Protein AF-A0A8J7D7P1-F1 (afdb_monomer_lite)

Radius of gyration: 13.08 Å; chains: 1; bounding box: 28×32×41 Å

Sequence (88 aa):
ANREDEEPYRLTRLERVYGFVCGQATLLKHMDALKKVTKLHDHKGVLTVSWRAKPTEEEKEFWQRAWASHVGDLSEVVLHEFDGGSID

Secondary structure (DSSP, 8-state):
--GGG-HHHHHHHHHHHHHHHHHHHHHHT-GGGGGGEEEEEEETTEEEEEESSPPPHHHHHHHHHHHTSTTTTS---EEEEE-S----

pLDDT: mean 90.09, std 13.35, range [41.09, 98.31]

Structure (mmCIF, N/CA/C/O backbone):
data_AF-A0A8J7D7P1-F1
#
_entry.id   AF-A0A8J7D7P1-F1
#
loop_
_atom_site.group_PDB
_atom_site.id
_atom_site.type_symbol
_atom_site.label_atom_id
_atom_site.label_alt_id
_atom_site.label_comp_id
_atom_site.label_asym_id
_atom_site.label_entity_id
_atom_site.label_seq_id
_atom_site.pdbx_PDB_ins_code
_atom_site.Cartn_x
_atom_site.Cartn_y
_atom_site.Cartn_z
_atom_site.occupancy
_atom_site.B_iso_or_equiv
_atom_site.auth_seq_id
_atom_site.auth_comp_id
_atom_site.auth_asym_id
_atom_site.auth_atom_id
_atom_site.pdbx_PDB_model_num
ATOM 1 N N . ALA A 1 1 ? 15.873 -5.394 -22.539 1.00 46.88 1 ALA A N 1
ATOM 2 C CA . ALA A 1 1 ? 16.100 -5.748 -21.127 1.00 46.88 1 ALA A CA 1
ATOM 3 C C . ALA A 1 1 ? 14.838 -5.382 -20.369 1.00 46.88 1 ALA A C 1
ATOM 5 O O . ALA A 1 1 ? 14.416 -4.234 -20.476 1.00 46.88 1 ALA A O 1
ATOM 6 N N . ASN A 1 2 ? 14.183 -6.357 -19.738 1.00 55.81 2 ASN A N 1
ATOM 7 C CA . ASN A 1 2 ? 13.064 -6.073 -18.848 1.00 55.81 2 ASN A CA 1
ATOM 8 C C . ASN A 1 2 ? 13.650 -5.445 -17.573 1.00 55.81 2 ASN A C 1
ATOM 10 O O . ASN A 1 2 ? 14.545 -6.036 -16.978 1.00 55.81 2 ASN A O 1
ATOM 14 N N . ARG A 1 3 ? 13.236 -4.223 -17.223 1.00 63.03 3 ARG A N 1
ATOM 15 C CA . ARG A 1 3 ? 13.779 -3.497 -16.057 1.00 63.03 3 ARG A CA 1
ATOM 16 C C . ARG A 1 3 ? 13.167 -3.976 -14.739 1.00 63.03 3 ARG A C 1
ATOM 18 O O . ARG A 1 3 ? 13.632 -3.570 -13.684 1.00 63.03 3 ARG A O 1
ATOM 25 N N . GLU A 1 4 ? 12.152 -4.838 -14.801 1.00 61.19 4 GLU A N 1
ATOM 26 C CA . GLU A 1 4 ? 11.433 -5.377 -13.641 1.00 61.19 4 GLU A CA 1
ATOM 27 C C . GLU A 1 4 ? 12.331 -6.119 -12.644 1.00 61.19 4 GLU A C 1
ATOM 29 O O . GLU A 1 4 ? 12.030 -6.120 -11.455 1.00 61.19 4 GLU A O 1
ATOM 34 N N . ASP A 1 5 ? 13.462 -6.672 -13.088 1.00 65.69 5 ASP A N 1
ATOM 35 C CA . ASP A 1 5 ? 14.421 -7.362 -12.215 1.00 65.69 5 ASP A CA 1
ATOM 36 C C . ASP A 1 5 ? 15.497 -6.428 -11.621 1.00 65.69 5 ASP A C 1
ATOM 38 O O . ASP A 1 5 ? 16.296 -6.851 -10.784 1.00 65.69 5 ASP A O 1
ATOM 42 N N . GLU A 1 6 ? 15.532 -5.150 -12.017 1.00 81.00 6 GLU A N 1
ATOM 43 C CA . GLU A 1 6 ? 16.504 -4.178 -11.511 1.00 81.00 6 GLU A CA 1
ATOM 44 C C . GLU A 1 6 ? 16.038 -3.583 -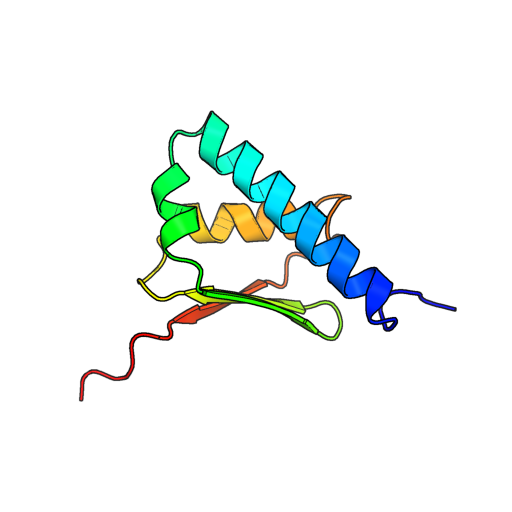10.167 1.00 81.00 6 GLU A C 1
ATOM 46 O O . GLU A 1 6 ? 14.968 -2.980 -10.068 1.00 81.00 6 GLU A O 1
ATOM 51 N N . GLU A 1 7 ? 16.866 -3.694 -9.121 1.00 80.38 7 GLU A N 1
ATOM 52 C CA . GLU A 1 7 ? 16.553 -3.192 -7.768 1.00 80.38 7 GLU A CA 1
ATOM 53 C C . GLU A 1 7 ? 16.090 -1.716 -7.731 1.00 80.38 7 GLU A C 1
ATOM 55 O O . GLU A 1 7 ? 15.059 -1.440 -7.111 1.00 80.38 7 GLU A O 1
ATOM 60 N N . PRO A 1 8 ? 16.736 -0.751 -8.427 1.00 87.56 8 PRO A N 1
ATOM 61 C CA . PRO A 1 8 ? 16.261 0.637 -8.434 1.00 87.56 8 PRO A CA 1
ATOM 62 C C . PRO A 1 8 ? 14.856 0.804 -9.030 1.00 87.56 8 PRO A C 1
ATOM 64 O O . PRO A 1 8 ? 14.079 1.647 -8.571 1.00 87.56 8 PRO A O 1
ATOM 67 N N . TYR A 1 9 ? 14.516 0.005 -10.046 1.00 87.44 9 TYR A N 1
ATOM 68 C CA . TYR A 1 9 ? 13.197 0.035 -10.672 1.00 87.44 9 TYR A CA 1
ATOM 69 C C . TYR A 1 9 ? 12.126 -0.506 -9.715 1.00 87.44 9 TYR A C 1
ATOM 71 O O . TYR A 1 9 ? 11.106 0.158 -9.515 1.00 87.44 9 TYR A O 1
ATOM 79 N N . ARG A 1 10 ? 12.391 -1.646 -9.059 1.00 89.81 10 ARG A N 1
ATOM 80 C CA . ARG A 1 10 ? 11.491 -2.249 -8.056 1.00 89.81 10 ARG A CA 1
ATOM 81 C C . ARG A 1 10 ? 11.228 -1.305 -6.883 1.00 89.81 10 ARG A C 1
ATOM 83 O O . ARG A 1 10 ? 10.075 -1.098 -6.512 1.00 89.81 10 ARG A O 1
ATOM 90 N N . LEU A 1 11 ? 12.268 -0.656 -6.351 1.00 91.94 11 LEU A N 1
ATOM 91 C CA . LEU A 1 11 ? 12.115 0.339 -5.281 1.00 91.94 11 LEU A CA 1
ATOM 92 C C . LEU A 1 11 ? 11.253 1.529 -5.722 1.00 91.94 11 LEU A C 1
ATOM 94 O O . LEU A 1 11 ? 10.301 1.890 -5.034 1.00 91.94 11 LEU A O 1
ATOM 98 N N . THR A 1 12 ? 11.518 2.081 -6.910 1.00 94.06 12 THR A N 1
ATOM 99 C CA . THR A 1 12 ? 10.725 3.195 -7.457 1.00 94.06 12 THR A CA 1
ATOM 100 C C . THR A 1 12 ? 9.255 2.802 -7.649 1.00 94.06 12 THR A C 1
ATOM 102 O O . THR A 1 12 ? 8.350 3.599 -7.393 1.00 94.06 12 THR A O 1
ATOM 105 N N . ARG A 1 13 ? 8.984 1.574 -8.106 1.00 94.75 13 ARG A N 1
ATOM 106 C CA . ARG A 1 13 ? 7.620 1.048 -8.250 1.00 94.75 13 ARG A CA 1
ATOM 107 C C . ARG A 1 13 ? 6.921 0.938 -6.896 1.00 94.75 13 ARG A C 1
ATOM 109 O O . ARG A 1 13 ? 5.802 1.430 -6.763 1.00 94.75 13 ARG A O 1
ATOM 116 N N . LEU A 1 14 ? 7.589 0.380 -5.883 1.00 96.62 14 LEU A N 1
ATOM 117 C CA . LEU A 1 14 ? 7.058 0.299 -4.518 1.00 96.62 14 LEU A CA 1
ATOM 118 C C . LEU A 1 14 ? 6.699 1.676 -3.947 1.00 96.62 14 LEU A C 1
ATOM 120 O O . LEU A 1 14 ? 5.617 1.838 -3.385 1.00 96.62 14 LEU A O 1
ATOM 124 N N . GLU A 1 15 ? 7.557 2.681 -4.131 1.00 97.19 15 GLU A N 1
ATOM 125 C CA . GLU A 1 15 ? 7.286 4.055 -3.690 1.00 97.19 15 GLU A CA 1
ATOM 126 C C . GLU A 1 15 ? 6.039 4.644 -4.364 1.00 97.19 15 GLU A C 1
ATOM 128 O O . GLU A 1 15 ? 5.196 5.259 -3.705 1.00 97.19 15 GLU A O 1
ATOM 133 N N . ARG A 1 16 ? 5.876 4.427 -5.676 1.00 97.56 16 ARG A N 1
ATOM 134 C CA . ARG A 1 16 ? 4.708 4.913 -6.427 1.00 97.56 16 ARG A CA 1
ATOM 135 C C . ARG A 1 16 ? 3.420 4.210 -6.010 1.00 97.56 16 ARG A C 1
ATOM 137 O O . ARG A 1 16 ? 2.406 4.877 -5.810 1.00 97.56 16 ARG A O 1
ATOM 144 N N . VAL A 1 17 ? 3.465 2.888 -5.846 1.00 97.94 17 VAL A N 1
ATOM 145 C CA . VAL A 1 17 ? 2.349 2.080 -5.332 1.00 97.94 17 VAL A CA 1
ATOM 146 C C . VAL A 1 17 ? 1.946 2.574 -3.945 1.00 97.94 17 VAL A C 1
ATOM 148 O O . VAL A 1 17 ? 0.768 2.843 -3.713 1.00 97.94 17 VAL A O 1
ATOM 151 N N . TYR A 1 18 ? 2.913 2.792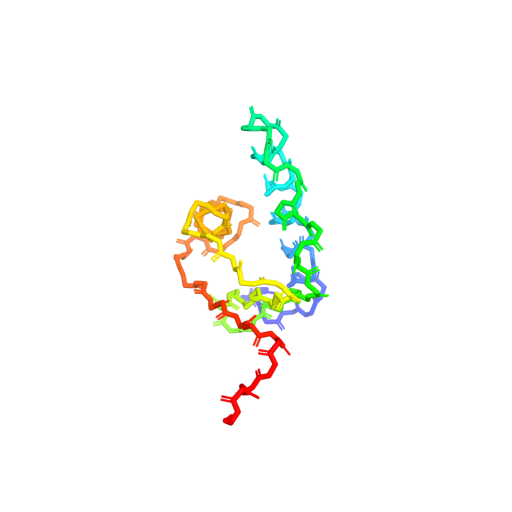 -3.050 1.00 98.19 18 TYR A N 1
ATOM 152 C CA . TYR A 1 18 ? 2.653 3.343 -1.722 1.00 98.19 18 TYR A CA 1
ATOM 153 C C . TYR A 1 18 ? 1.995 4.727 -1.784 1.00 98.19 18 TYR A C 1
ATOM 155 O O . TYR A 1 18 ? 0.994 4.969 -1.108 1.00 98.19 18 TYR A O 1
ATOM 163 N N . GLY A 1 19 ? 2.500 5.626 -2.634 1.00 98.12 19 GLY A N 1
ATOM 164 C CA . GLY A 1 19 ? 1.910 6.950 -2.845 1.00 98.12 19 GLY A CA 1
ATOM 165 C C . GLY A 1 19 ? 0.466 6.886 -3.355 1.00 98.12 19 GLY A C 1
ATOM 166 O O . GLY A 1 19 ? -0.398 7.622 -2.875 1.00 98.12 19 GLY A O 1
ATOM 167 N N . PHE A 1 20 ? 0.171 5.963 -4.273 1.00 98.31 20 PHE A N 1
ATOM 168 C CA . PHE A 1 20 ? -1.183 5.746 -4.783 1.00 98.31 20 PHE A CA 1
ATOM 169 C C . PHE A 1 20 ? -2.132 5.228 -3.689 1.00 98.31 20 PHE A C 1
ATOM 171 O O . PHE A 1 20 ? -3.252 5.724 -3.552 1.00 98.31 20 PHE A O 1
ATOM 178 N N . VAL A 1 21 ? -1.682 4.279 -2.860 1.00 98.19 21 VAL A N 1
ATOM 179 C CA . VAL A 1 21 ? -2.439 3.803 -1.688 1.00 98.19 21 VAL A CA 1
ATOM 180 C C . VAL A 1 21 ? -2.685 4.938 -0.692 1.00 98.19 21 VAL A C 1
ATOM 182 O O . VAL A 1 21 ? -3.808 5.077 -0.209 1.00 98.19 21 VAL A O 1
ATOM 185 N N . CYS A 1 22 ? -1.698 5.806 -0.441 1.00 98.19 22 CYS A N 1
ATOM 186 C CA . CYS A 1 22 ? -1.885 6.998 0.393 1.00 98.19 22 CYS A CA 1
ATOM 187 C C . CYS A 1 22 ? -2.998 7.910 -0.144 1.00 98.19 22 CYS A C 1
ATOM 189 O O . CYS A 1 22 ? -3.833 8.390 0.627 1.00 98.19 22 CYS A O 1
ATOM 191 N N . GLY A 1 23 ? -3.044 8.118 -1.463 1.00 97.88 23 GLY A N 1
ATOM 192 C CA . GLY A 1 23 ? -4.101 8.887 -2.121 1.00 97.88 23 GLY A CA 1
ATOM 193 C C . GLY A 1 23 ? -5.488 8.266 -1.930 1.00 97.88 23 GLY A C 1
ATOM 194 O O . GLY A 1 23 ? -6.413 8.955 -1.499 1.00 97.88 23 GLY A O 1
ATOM 195 N N . GLN A 1 24 ? -5.621 6.956 -2.171 1.00 97.06 24 GLN A N 1
ATOM 196 C CA . GLN A 1 24 ? -6.875 6.222 -1.948 1.00 97.06 24 GLN A CA 1
ATOM 197 C C . GLN A 1 24 ? -7.340 6.317 -0.489 1.00 97.06 24 GLN A C 1
ATOM 199 O O . GLN A 1 24 ? -8.477 6.708 -0.224 1.00 97.06 24 GLN A O 1
ATOM 204 N N . ALA A 1 25 ? -6.447 6.019 0.460 1.00 96.44 25 ALA A N 1
ATOM 205 C CA . ALA A 1 25 ? -6.744 6.058 1.888 1.00 96.44 25 ALA A CA 1
ATOM 206 C C . ALA A 1 25 ? -7.150 7.467 2.353 1.00 96.44 25 ALA A C 1
ATOM 208 O O . ALA A 1 25 ? -8.026 7.604 3.207 1.00 96.44 25 ALA A O 1
ATOM 209 N N . THR A 1 26 ? -6.568 8.516 1.763 1.00 97.31 26 THR A N 1
ATOM 210 C CA . THR A 1 26 ? -6.942 9.909 2.048 1.00 97.31 26 THR A CA 1
ATOM 211 C C . THR A 1 26 ? -8.364 10.208 1.579 1.00 97.31 26 THR A C 1
ATOM 213 O O . THR A 1 26 ? -9.172 10.711 2.358 1.00 97.31 26 THR A O 1
ATOM 216 N N . LEU A 1 27 ? -8.692 9.876 0.326 1.00 97.12 27 LEU A N 1
ATOM 217 C CA . LEU A 1 27 ? -10.009 10.152 -0.263 1.00 97.12 27 LEU A CA 1
ATOM 218 C C . LEU A 1 27 ? -11.137 9.406 0.457 1.00 97.12 27 LEU A C 1
ATOM 220 O O . LEU A 1 27 ? -12.213 9.964 0.665 1.00 97.12 27 LEU A O 1
ATOM 224 N N . LEU A 1 28 ? -10.870 8.168 0.872 1.00 94.94 28 LEU A N 1
ATOM 225 C CA . LEU A 1 28 ? -11.846 7.312 1.544 1.00 94.94 28 LEU A CA 1
ATOM 226 C C . LEU A 1 28 ? -11.849 7.488 3.071 1.00 94.94 28 LEU A C 1
ATOM 228 O O . LEU A 1 28 ? -12.711 6.939 3.742 1.00 94.94 28 LEU A O 1
ATOM 232 N N . LYS A 1 29 ? -10.943 8.303 3.631 1.00 94.69 29 LYS A N 1
ATOM 233 C CA . LYS A 1 29 ? -10.787 8.540 5.081 1.00 94.69 29 LYS A CA 1
ATOM 234 C C . LYS A 1 29 ? -10.360 7.292 5.878 1.00 94.69 29 LYS A C 1
ATOM 236 O O . LYS A 1 29 ? -10.679 7.172 7.057 1.00 94.69 29 LYS A O 1
ATOM 241 N N . HIS A 1 30 ? -9.558 6.419 5.267 1.00 93.94 30 HIS A N 1
ATOM 242 C CA . HIS A 1 30 ? -8.999 5.188 5.852 1.00 93.94 30 HIS A CA 1
ATOM 243 C C . HIS A 1 30 ? -7.489 5.282 6.144 1.00 93.94 30 HIS A C 1
ATOM 245 O O . HIS A 1 30 ? -6.750 4.308 6.016 1.00 93.94 30 HIS A O 1
ATOM 251 N N . MET A 1 31 ? -6.986 6.449 6.556 1.00 94.06 31 MET A N 1
ATOM 252 C CA . MET A 1 31 ? -5.543 6.657 6.790 1.00 94.06 31 MET A CA 1
ATOM 253 C C . MET A 1 31 ? -4.944 5.759 7.884 1.00 94.06 31 MET A C 1
ATOM 255 O O . MET A 1 31 ? -3.742 5.491 7.874 1.00 94.06 31 MET A O 1
ATOM 259 N N . ASP A 1 32 ? -5.762 5.254 8.809 1.00 93.25 32 ASP A N 1
ATOM 260 C CA . ASP A 1 32 ? -5.311 4.306 9.831 1.00 93.25 32 ASP A CA 1
ATOM 261 C C . ASP A 1 32 ? -4.868 2.957 9.248 1.00 93.25 32 ASP A C 1
ATOM 263 O O . ASP A 1 32 ? -4.038 2.282 9.858 1.00 93.25 32 ASP A O 1
ATOM 267 N N . ALA A 1 33 ? -5.325 2.601 8.043 1.00 92.50 33 ALA A N 1
ATOM 268 C CA . ALA A 1 33 ? -4.876 1.412 7.324 1.00 92.50 33 ALA A CA 1
ATOM 269 C C . ALA A 1 33 ? -3.361 1.427 7.077 1.00 92.50 33 ALA A C 1
ATOM 271 O O . ALA A 1 33 ? -2.680 0.424 7.281 1.00 92.50 33 ALA A O 1
ATOM 272 N N . LEU A 1 34 ? -2.807 2.590 6.712 1.00 96.25 34 LEU A N 1
ATOM 273 C CA . LEU A 1 34 ? -1.375 2.755 6.436 1.00 96.25 34 LEU A CA 1
ATOM 274 C C . LEU A 1 34 ? -0.526 2.493 7.677 1.00 96.25 34 LEU A C 1
ATOM 276 O O . LEU A 1 34 ? 0.564 1.936 7.589 1.00 96.25 34 LEU A O 1
ATOM 280 N N . LYS A 1 35 ? -1.052 2.833 8.859 1.00 95.50 35 LYS A N 1
ATOM 281 C CA . LYS A 1 35 ? -0.371 2.569 10.127 1.00 95.50 35 LYS A CA 1
ATOM 282 C C . LYS A 1 35 ? -0.257 1.073 10.398 1.00 95.50 35 LYS A C 1
ATOM 284 O O . LYS A 1 35 ? 0.520 0.710 11.270 1.00 95.50 35 LYS A O 1
ATOM 289 N N . LYS A 1 36 ? -1.028 0.202 9.745 1.00 95.69 36 LYS A N 1
ATOM 290 C CA . LYS A 1 36 ? -0.969 -1.250 9.961 1.00 95.69 36 LYS A CA 1
ATOM 291 C C . LYS A 1 36 ? 0.120 -1.931 9.136 1.00 95.69 36 LYS A C 1
ATOM 293 O O . LYS A 1 36 ? 0.464 -3.060 9.465 1.00 95.69 36 LYS A O 1
ATOM 298 N N . VAL A 1 37 ? 0.666 -1.275 8.114 1.00 96.69 37 VAL A N 1
ATOM 299 C CA . VAL A 1 37 ? 1.686 -1.860 7.235 1.00 96.69 37 VAL A CA 1
ATOM 300 C C . VAL A 1 37 ? 3.072 -1.734 7.856 1.00 96.69 37 VAL A C 1
ATOM 302 O O . VAL A 1 37 ? 3.443 -0.679 8.367 1.00 96.69 37 VAL A O 1
ATOM 305 N N . THR A 1 38 ? 3.828 -2.828 7.832 1.00 95.81 38 THR A N 1
ATOM 306 C CA . THR A 1 38 ? 5.199 -2.917 8.363 1.00 95.81 38 THR A CA 1
ATOM 307 C C . THR A 1 38 ? 6.236 -2.922 7.257 1.00 95.81 38 THR A C 1
ATOM 309 O O . THR A 1 38 ? 7.294 -2.310 7.401 1.00 95.81 38 THR A O 1
ATOM 312 N N . LYS A 1 39 ? 5.944 -3.609 6.152 1.00 96.00 39 LYS A N 1
ATOM 313 C CA . LYS A 1 39 ? 6.884 -3.806 5.055 1.00 96.00 39 LYS A CA 1
ATOM 314 C C . LYS A 1 39 ? 6.151 -3.973 3.734 1.00 96.00 39 LYS A C 1
ATOM 316 O O . LYS A 1 39 ? 5.079 -4.571 3.676 1.00 96.00 39 LYS A O 1
ATOM 321 N N . LEU A 1 40 ? 6.783 -3.477 2.677 1.00 97.06 40 LEU A N 1
ATOM 322 C CA . LEU A 1 40 ? 6.442 -3.793 1.298 1.00 97.06 40 LEU A CA 1
ATOM 323 C C . LEU A 1 40 ? 7.610 -4.513 0.650 1.00 97.06 40 LEU A C 1
ATOM 325 O O . LEU A 1 40 ? 8.772 -4.165 0.878 1.00 97.06 40 LEU A O 1
ATOM 329 N N . HIS A 1 41 ? 7.299 -5.506 -0.164 1.00 95.19 41 HIS A N 1
ATOM 330 C CA . HIS A 1 41 ? 8.290 -6.213 -0.948 1.00 95.19 41 HIS A CA 1
ATOM 331 C C . HIS A 1 41 ? 7.700 -6.525 -2.314 1.00 95.19 41 HIS A C 1
ATOM 333 O O . HIS A 1 41 ? 6.644 -7.124 -2.415 1.00 95.19 41 HIS A O 1
ATOM 339 N N . ASP A 1 42 ? 8.380 -6.102 -3.363 1.00 93.88 42 ASP A N 1
ATOM 340 C CA . ASP A 1 42 ? 8.068 -6.476 -4.737 1.00 93.88 42 ASP A CA 1
ATOM 341 C C . ASP A 1 42 ? 9.070 -7.547 -5.116 1.00 93.88 42 ASP A C 1
ATOM 343 O O . ASP A 1 42 ? 10.252 -7.234 -5.096 1.00 93.88 42 ASP A O 1
ATOM 347 N N . HIS A 1 43 ? 8.658 -8.772 -5.425 1.00 89.88 43 HIS A N 1
ATOM 348 C CA . HIS A 1 43 ? 9.564 -9.822 -5.880 1.00 89.88 43 HIS A CA 1
ATOM 349 C C . HIS A 1 43 ? 8.933 -10.617 -7.017 1.00 89.88 43 HIS A C 1
ATOM 351 O O . HIS A 1 43 ? 7.878 -11.219 -6.840 1.00 89.88 43 HIS A O 1
ATOM 357 N N . LYS A 1 44 ? 9.609 -10.657 -8.174 1.00 87.12 44 LYS A N 1
ATOM 358 C CA . LYS A 1 44 ? 9.175 -11.411 -9.365 1.00 87.12 44 LYS A CA 1
ATOM 359 C C . LYS A 1 44 ? 7.727 -11.097 -9.788 1.00 87.12 44 LYS A C 1
ATOM 361 O O . LYS A 1 44 ? 6.959 -12.012 -10.073 1.00 87.12 44 LYS A O 1
ATOM 366 N N . GLY A 1 45 ? 7.353 -9.815 -9.784 1.0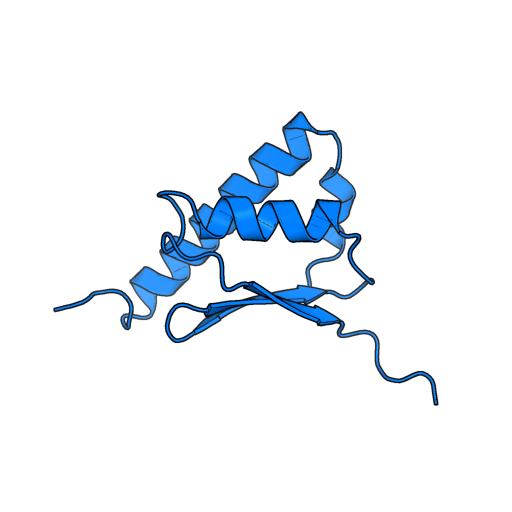0 85.62 45 GLY A N 1
ATOM 367 C CA . GLY A 1 45 ? 6.016 -9.356 -10.195 1.00 85.62 45 GLY A CA 1
ATOM 368 C C . GLY A 1 45 ? 4.913 -9.578 -9.154 1.00 85.62 45 GLY A C 1
ATOM 369 O O . GLY A 1 45 ? 3.730 -9.404 -9.444 1.00 85.62 45 GLY A O 1
ATOM 370 N N . VAL A 1 46 ? 5.284 -9.954 -7.927 1.00 92.38 46 VAL A N 1
ATOM 371 C CA . VAL A 1 46 ? 4.355 -10.113 -6.806 1.00 92.38 46 VAL A CA 1
ATOM 372 C C . VAL A 1 46 ? 4.626 -9.041 -5.765 1.00 92.38 46 VAL A C 1
ATOM 374 O O . VAL A 1 46 ? 5.751 -8.915 -5.275 1.00 92.38 46 VAL A O 1
ATOM 377 N N . LEU A 1 47 ? 3.581 -8.305 -5.391 1.00 97.12 47 LEU A N 1
ATOM 378 C CA . LEU A 1 47 ? 3.625 -7.401 -4.251 1.00 97.12 47 LEU A CA 1
ATOM 379 C C . LEU A 1 47 ? 3.252 -8.155 -2.976 1.00 97.12 47 LEU A C 1
ATOM 381 O O . LEU A 1 47 ? 2.126 -8.614 -2.827 1.00 97.12 47 LEU A O 1
ATOM 385 N N . THR A 1 48 ? 4.158 -8.213 -2.014 1.00 97.19 48 THR A N 1
ATOM 386 C CA . THR A 1 48 ? 3.869 -8.632 -0.645 1.00 97.19 48 THR A CA 1
ATOM 387 C C . THR A 1 48 ? 3.703 -7.405 0.245 1.00 97.19 48 THR A C 1
ATOM 389 O O . THR A 1 48 ? 4.582 -6.540 0.307 1.00 97.19 48 THR A O 1
ATOM 392 N N . VAL A 1 49 ? 2.584 -7.353 0.965 1.00 97.94 49 VAL A N 1
ATOM 393 C CA . VAL A 1 49 ? 2.289 -6.355 1.995 1.00 97.94 49 VAL A CA 1
ATOM 394 C C . VAL A 1 49 ? 2.267 -7.062 3.343 1.00 97.94 49 VAL A C 1
ATOM 396 O O . VAL A 1 49 ? 1.384 -7.887 3.592 1.00 97.94 49 VAL A O 1
ATOM 399 N N . SER A 1 50 ? 3.222 -6.735 4.210 1.00 96.81 50 SER A N 1
ATOM 400 C CA . SER A 1 50 ? 3.280 -7.248 5.580 1.00 96.81 50 SER A CA 1
ATOM 401 C C . SER A 1 50 ? 2.560 -6.290 6.533 1.00 96.81 50 SER A C 1
ATOM 403 O O . SER A 1 50 ? 2.664 -5.063 6.405 1.00 96.81 50 SER A O 1
ATOM 405 N N . TRP A 1 51 ? 1.810 -6.845 7.483 1.00 96.94 51 TRP A N 1
ATOM 406 C CA . TRP A 1 51 ? 0.919 -6.105 8.372 1.00 96.94 51 TRP A CA 1
ATOM 407 C C . TRP A 1 51 ? 1.196 -6.438 9.839 1.00 96.94 51 TRP A C 1
ATOM 409 O O . TRP A 1 51 ? 1.182 -7.602 10.229 1.00 96.94 51 TRP A O 1
ATOM 419 N N . ARG A 1 52 ? 1.316 -5.420 10.700 1.00 95.06 52 ARG A N 1
ATOM 420 C CA . ARG A 1 52 ? 1.358 -5.592 12.170 1.00 95.06 52 ARG A CA 1
ATOM 421 C C . ARG A 1 52 ? -0.016 -5.761 12.818 1.00 95.06 52 ARG A C 1
ATOM 423 O O . ARG A 1 52 ? -0.102 -6.086 13.996 1.00 95.06 52 ARG A O 1
ATOM 430 N N . ALA A 1 53 ? -1.091 -5.493 12.084 1.00 94.25 53 ALA A N 1
ATOM 431 C CA . ALA A 1 53 ? -2.474 -5.693 12.517 1.00 94.25 53 ALA A CA 1
ATOM 432 C C . ALA A 1 53 ? -3.261 -6.313 11.361 1.00 94.25 53 ALA A C 1
ATOM 434 O O . ALA A 1 53 ? -3.012 -5.961 10.210 1.00 94.25 53 ALA A O 1
ATOM 435 N N . LYS A 1 54 ? -4.211 -7.210 11.652 1.00 94.44 54 LYS A N 1
ATOM 436 C CA . LYS A 1 54 ? -4.992 -7.887 10.610 1.00 94.44 54 LYS A CA 1
ATOM 437 C C . LYS A 1 54 ? -5.689 -6.849 9.706 1.00 94.44 54 LYS A C 1
ATOM 439 O O . LYS A 1 54 ? -6.447 -6.026 10.235 1.00 94.44 54 LYS A O 1
ATOM 444 N N . PRO A 1 55 ? -5.447 -6.866 8.383 1.00 95.44 55 PRO A N 1
ATOM 445 C CA . PRO A 1 55 ? -6.121 -5.958 7.466 1.00 95.44 55 PRO A CA 1
ATOM 446 C C . PRO A 1 55 ? -7.579 -6.370 7.248 1.00 95.44 55 PRO A C 1
ATOM 44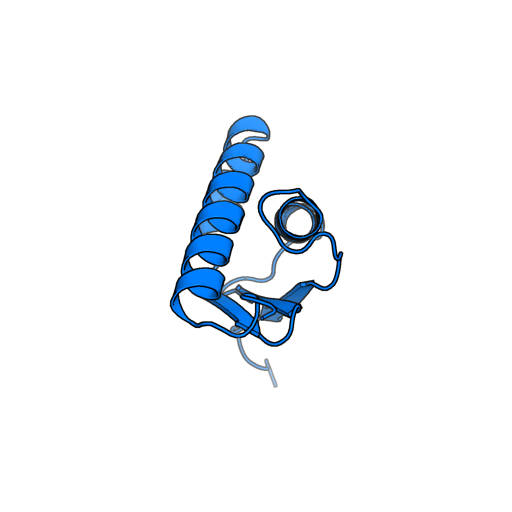8 O O . PRO A 1 55 ? -7.910 -7.560 7.293 1.00 95.44 55 PRO A O 1
ATOM 451 N N . THR A 1 56 ? -8.444 -5.395 6.980 1.00 95.75 56 THR A N 1
ATOM 452 C CA . THR A 1 56 ? -9.780 -5.650 6.418 1.00 95.75 56 THR A CA 1
ATOM 453 C C . THR A 1 56 ? -9.683 -5.929 4.916 1.00 95.75 56 THR A C 1
ATOM 455 O O . THR A 1 56 ? -8.657 -5.654 4.296 1.00 95.75 56 THR A O 1
ATOM 458 N N . GLU A 1 57 ? -10.746 -6.457 4.305 1.00 95.75 57 GLU A N 1
ATOM 459 C CA . GLU A 1 57 ? -10.763 -6.668 2.849 1.00 95.75 57 GLU A CA 1
ATOM 460 C C . GLU A 1 57 ? -10.635 -5.346 2.078 1.00 95.75 57 GLU A C 1
ATOM 462 O O . GLU A 1 57 ? -9.830 -5.254 1.160 1.00 95.75 57 GLU A O 1
ATOM 467 N N . GLU A 1 58 ? -11.303 -4.282 2.529 1.00 95.25 58 GLU A N 1
ATOM 468 C CA . GLU A 1 58 ? -11.168 -2.943 1.939 1.00 95.25 58 GLU A CA 1
ATOM 469 C C . GLU A 1 58 ? -9.718 -2.425 1.975 1.00 95.25 58 GLU A C 1
ATOM 471 O O . GLU A 1 58 ? -9.223 -1.847 1.006 1.00 95.25 58 GLU A O 1
ATOM 476 N N . GLU A 1 59 ? -8.998 -2.672 3.073 1.00 96.50 59 GLU A N 1
ATOM 477 C CA . GLU A 1 59 ? -7.593 -2.278 3.196 1.00 96.50 59 GLU A CA 1
ATOM 478 C C . GLU A 1 59 ? -6.696 -3.061 2.237 1.00 96.50 59 GLU A C 1
ATOM 480 O O . GLU A 1 59 ? -5.747 -2.492 1.695 1.00 96.50 59 GLU A O 1
ATOM 485 N N . LYS A 1 60 ? -6.994 -4.345 2.000 1.00 97.12 60 LYS A N 1
ATOM 486 C CA . LYS A 1 60 ? -6.293 -5.163 1.001 1.00 97.12 60 LYS A CA 1
ATOM 487 C C . LYS A 1 60 ? -6.561 -4.666 -0.418 1.00 97.12 60 LYS A C 1
ATOM 489 O O . LYS A 1 60 ? -5.623 -4.557 -1.208 1.00 97.12 60 LYS A O 1
ATOM 494 N N . GLU A 1 61 ? -7.802 -4.292 -0.719 1.00 96.94 61 GLU A N 1
ATOM 495 C CA . GLU A 1 61 ? -8.194 -3.791 -2.039 1.00 96.94 61 GLU A CA 1
ATOM 496 C C . GLU A 1 61 ? -7.421 -2.536 -2.457 1.00 96.94 61 GLU A C 1
ATOM 498 O O . GLU A 1 61 ? -7.157 -2.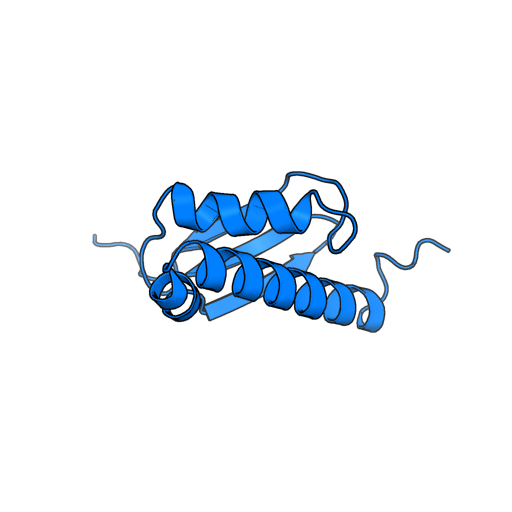354 -3.646 1.00 96.94 61 GLU A O 1
ATOM 503 N N . PHE A 1 62 ? -7.015 -1.665 -1.520 1.00 97.31 62 PHE A N 1
ATOM 504 C CA . PHE A 1 62 ? -6.181 -0.508 -1.872 1.00 97.31 62 PHE A CA 1
ATOM 505 C C . PHE A 1 62 ? -4.889 -0.930 -2.573 1.00 97.31 62 PHE A C 1
ATOM 507 O O . PHE A 1 62 ? -4.494 -0.305 -3.561 1.00 97.31 62 PHE A O 1
ATOM 514 N N . TRP A 1 63 ? -4.258 -2.000 -2.091 1.00 97.88 63 TRP A N 1
ATOM 515 C CA . TRP A 1 63 ? -3.013 -2.524 -2.644 1.00 97.88 63 TRP A CA 1
ATOM 516 C C . TRP A 1 63 ? -3.237 -3.238 -3.964 1.00 97.88 63 TRP A C 1
ATOM 518 O O . TRP A 1 63 ? -2.474 -3.009 -4.895 1.00 97.88 63 TRP A O 1
ATOM 528 N N . GLN A 1 64 ? -4.308 -4.026 -4.076 1.00 97.75 64 GLN A N 1
ATOM 529 C CA . GLN A 1 64 ? -4.686 -4.674 -5.335 1.00 97.75 64 GLN A CA 1
ATOM 530 C C . GLN A 1 64 ? -4.936 -3.638 -6.436 1.00 97.75 64 GLN A C 1
ATOM 532 O O . GLN A 1 64 ? -4.338 -3.722 -7.506 1.00 97.75 64 GLN A O 1
ATOM 537 N N . ARG A 1 65 ? -5.728 -2.593 -6.149 1.00 97.38 65 ARG A N 1
ATOM 538 C CA . ARG A 1 65 ? -5.976 -1.485 -7.087 1.00 97.38 65 ARG A CA 1
ATOM 539 C C . ARG A 1 65 ? -4.692 -0.752 -7.471 1.00 97.38 65 ARG A C 1
ATOM 541 O O . ARG A 1 65 ? -4.513 -0.404 -8.635 1.00 97.38 65 ARG A O 1
ATOM 548 N N . ALA A 1 66 ? -3.800 -0.507 -6.512 1.00 97.62 66 ALA A N 1
ATOM 549 C CA . ALA A 1 66 ? -2.532 0.164 -6.784 1.00 97.62 66 ALA A CA 1
ATOM 550 C C . ALA A 1 66 ? -1.602 -0.701 -7.651 1.00 97.62 66 ALA A C 1
ATOM 552 O O . ALA A 1 66 ? -1.020 -0.191 -8.610 1.00 97.62 66 ALA A O 1
ATOM 553 N N . TRP A 1 67 ? -1.498 -1.998 -7.354 1.00 97.56 67 TR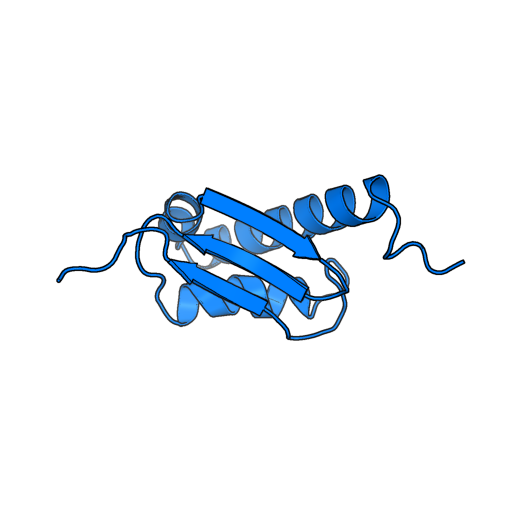P A N 1
ATOM 554 C CA . TRP A 1 67 ? -0.647 -2.942 -8.079 1.00 97.56 67 TRP A CA 1
ATOM 555 C C . TRP A 1 67 ? -1.122 -3.175 -9.518 1.00 97.56 67 TRP A C 1
ATOM 557 O O . TRP A 1 67 ? -0.309 -3.144 -10.440 1.00 97.56 67 TRP A O 1
ATOM 567 N N . ALA A 1 68 ? -2.439 -3.268 -9.719 1.00 97.25 68 ALA A N 1
ATOM 568 C CA . ALA A 1 68 ? -3.060 -3.420 -11.035 1.00 97.25 68 ALA A CA 1
ATOM 569 C C . ALA A 1 68 ? -3.042 -2.135 -11.887 1.00 97.25 68 ALA A C 1
ATOM 571 O O . ALA A 1 68 ? -3.392 -2.157 -13.066 1.00 97.25 68 ALA A O 1
ATOM 572 N N . SER A 1 69 ? -2.654 -0.993 -11.315 1.00 96.75 69 SER A N 1
ATOM 573 C CA . SER A 1 69 ? -2.615 0.286 -12.030 1.00 96.75 69 SER A CA 1
ATOM 574 C C . SER A 1 69 ? -1.304 0.502 -12.796 1.00 96.75 69 SER A C 1
ATOM 576 O O . SER A 1 69 ? -0.315 -0.200 -12.601 1.00 96.75 69 SER A O 1
ATOM 578 N N . HIS A 1 70 ? -1.250 1.571 -13.599 1.00 95.25 70 HIS A N 1
ATOM 579 C CA . HIS A 1 70 ? -0.030 2.003 -14.294 1.00 95.25 70 HIS A CA 1
ATOM 580 C C . HIS A 1 70 ? 1.129 2.415 -13.374 1.00 95.25 70 HIS A C 1
ATOM 582 O O . HIS A 1 70 ? 2.243 2.601 -13.866 1.00 95.25 70 HIS A O 1
ATOM 588 N N . VAL A 1 71 ? 0.895 2.595 -12.068 1.00 94.62 71 VAL A N 1
ATOM 589 C CA . VAL A 1 71 ? 1.993 2.826 -11.119 1.00 94.62 71 VAL A CA 1
ATOM 590 C C . VAL A 1 71 ? 2.606 1.532 -10.581 1.00 94.62 71 VAL A C 1
ATOM 592 O O . VAL A 1 71 ? 3.715 1.584 -10.052 1.00 94.62 71 VAL A O 1
ATOM 595 N N . GLY A 1 72 ? 1.886 0.413 -10.704 1.00 94.19 72 GLY A N 1
ATOM 596 C CA . GLY A 1 72 ? 2.296 -0.919 -10.277 1.00 94.19 72 GLY A CA 1
ATOM 597 C C . GLY A 1 72 ? 2.811 -1.761 -11.441 1.00 94.19 72 GLY A C 1
ATOM 598 O O . GLY A 1 72 ? 3.613 -1.291 -12.248 1.00 94.19 72 GLY A O 1
ATOM 599 N N . ASP A 1 73 ? 2.377 -3.017 -11.491 1.00 92.50 73 ASP A N 1
ATOM 600 C CA . ASP A 1 73 ? 2.838 -4.034 -12.446 1.00 92.50 73 ASP A CA 1
ATOM 601 C C . ASP A 1 73 ? 1.723 -4.524 -13.383 1.00 92.50 73 ASP A C 1
ATOM 603 O O . ASP A 1 73 ? 1.895 -5.484 -14.124 1.00 92.50 73 ASP A O 1
ATOM 607 N N . LEU A 1 74 ? 0.547 -3.883 -13.338 1.00 93.06 74 LEU A N 1
ATOM 608 C CA . LEU A 1 74 ? -0.648 -4.258 -14.112 1.00 93.06 74 LEU A CA 1
ATOM 609 C C . LEU A 1 74 ? -1.199 -5.663 -13.800 1.00 93.06 74 LEU A C 1
ATOM 611 O O . LEU A 1 74 ? -2.138 -6.112 -14.455 1.00 93.06 74 LEU A O 1
ATOM 615 N N . SER A 1 75 ? -0.655 -6.342 -12.789 1.00 90.38 75 SER A N 1
ATOM 616 C CA . SER A 1 75 ? -1.172 -7.599 -12.258 1.00 90.38 75 SER A CA 1
ATOM 617 C C . SER A 1 75 ? -1.966 -7.362 -10.971 1.00 90.38 75 SER A C 1
ATOM 619 O O . SER A 1 75 ? -1.843 -6.328 -10.318 1.00 90.38 75 SER A O 1
ATOM 621 N N . GLU A 1 76 ? -2.783 -8.336 -10.579 1.00 84.44 76 GLU A N 1
ATOM 622 C CA . GLU A 1 76 ? -3.552 -8.296 -9.324 1.00 84.44 76 GLU A CA 1
ATOM 623 C C . GLU A 1 76 ? -2.897 -9.132 -8.211 1.00 84.44 76 GLU A C 1
ATOM 625 O O . GLU A 1 76 ? -3.485 -9.354 -7.152 1.00 84.44 76 GLU A O 1
ATOM 630 N N . VAL A 1 77 ? -1.673 -9.626 -8.437 1.00 92.38 77 VAL A N 1
ATOM 631 C CA . VAL A 1 77 ? -1.032 -10.596 -7.543 1.00 92.38 77 VAL A CA 1
ATOM 632 C C . VAL A 1 77 ? -0.413 -9.885 -6.342 1.00 92.38 77 VAL A C 1
ATOM 634 O O . VAL A 1 77 ? 0.761 -9.510 -6.343 1.00 92.38 77 VAL A O 1
ATOM 637 N N . VAL A 1 78 ? -1.232 -9.721 -5.301 1.00 97.19 78 VAL A N 1
ATOM 638 C CA . VAL A 1 78 ? -0.826 -9.169 -4.007 1.00 97.19 78 VAL A CA 1
ATOM 639 C C . VAL A 1 78 ? -0.949 -10.231 -2.916 1.00 97.19 78 VAL A C 1
ATOM 641 O O . VAL A 1 78 ? -2.017 -10.807 -2.702 1.00 97.19 78 VAL A O 1
ATOM 644 N N . LEU A 1 79 ? 0.144 -10.478 -2.198 1.00 96.88 79 LEU A N 1
ATOM 645 C CA . LEU A 1 79 ? 0.186 -11.328 -1.014 1.00 96.88 79 LEU A CA 1
ATOM 646 C C . LEU A 1 79 ? 0.092 -10.468 0.247 1.00 96.88 79 LEU A C 1
ATOM 648 O O . LEU A 1 79 ? 0.779 -9.458 0.381 1.00 96.88 79 LEU A O 1
ATOM 652 N N . HIS A 1 80 ? -0.750 -10.885 1.191 1.00 96.94 80 HIS A N 1
ATOM 653 C CA . HIS A 1 80 ? -0.923 -10.202 2.471 1.00 96.94 80 HIS A CA 1
ATOM 654 C C . HIS A 1 80 ? -0.432 -11.099 3.604 1.00 96.94 80 HIS A C 1
ATOM 656 O O . HIS A 1 80 ? -1.021 -12.146 3.866 1.00 96.94 80 HIS A O 1
ATOM 662 N N . GLU A 1 81 ? 0.624 -10.667 4.288 1.00 95.81 81 GLU A N 1
ATOM 663 C CA . GLU A 1 81 ? 1.245 -11.400 5.392 1.00 95.81 81 GLU A CA 1
ATOM 664 C C . GLU A 1 81 ? 0.963 -10.685 6.711 1.00 95.81 81 GLU A C 1
ATOM 666 O O . GLU A 1 81 ? 1.199 -9.487 6.840 1.00 95.81 81 GLU A O 1
ATOM 671 N N . PHE A 1 82 ? 0.427 -11.393 7.700 1.00 91.81 82 PHE A N 1
ATOM 672 C CA . PHE A 1 82 ? 0.197 -10.825 9.025 1.00 91.81 82 PHE A CA 1
ATOM 673 C C . PHE A 1 82 ? 1.325 -11.252 9.969 1.00 91.81 82 PHE A C 1
ATOM 675 O O . PHE A 1 82 ? 1.481 -12.438 10.243 1.00 91.81 82 PHE A O 1
ATOM 682 N N . ASP A 1 83 ? 2.082 -10.276 10.473 1.00 84.56 83 ASP A N 1
ATOM 683 C CA . ASP A 1 83 ? 3.261 -10.483 11.328 1.00 84.56 83 ASP A CA 1
ATOM 684 C C . ASP A 1 83 ? 2.886 -10.757 12.798 1.00 84.56 83 ASP A C 1
ATOM 686 O O . ASP A 1 83 ? 3.740 -11.102 13.617 1.00 84.56 83 ASP A O 1
ATOM 690 N N . GLY A 1 84 ? 1.611 -10.583 13.170 1.00 65.44 84 GLY A N 1
ATOM 691 C CA . GLY A 1 84 ? 1.118 -10.944 14.497 1.00 65.44 84 GLY A CA 1
ATOM 692 C C . GLY A 1 84 ? 0.993 -12.459 14.592 1.00 65.44 84 GLY A C 1
ATOM 693 O O . GLY A 1 84 ? 0.033 -13.026 14.082 1.00 65.44 84 GLY A O 1
ATOM 694 N N . GLY A 1 85 ? 2.004 -13.095 15.182 1.00 59.34 85 GLY A N 1
ATOM 695 C CA . GLY A 1 85 ? 2.193 -14.544 15.193 1.00 59.34 85 GLY A CA 1
ATOM 696 C C . GLY A 1 85 ? 1.000 -15.399 15.642 1.00 59.34 85 GLY A C 1
ATOM 697 O O . GLY A 1 85 ? -0.009 -14.911 16.152 1.00 59.34 85 GLY A O 1
ATOM 698 N N . SER A 1 86 ? 1.175 -16.711 15.443 1.00 48.66 86 SER A N 1
ATOM 699 C CA . SER A 1 86 ? 0.308 -17.783 15.948 1.00 48.66 86 SER A CA 1
ATOM 700 C C . SER A 1 86 ? -0.099 -17.500 17.394 1.00 48.66 86 SER A C 1
ATOM 702 O O . SER A 1 86 ? 0.762 -17.342 18.260 1.00 48.66 86 SER A O 1
ATOM 704 N N . ILE A 1 87 ? -1.404 -17.413 17.647 1.00 44.94 87 ILE A N 1
ATOM 705 C CA . ILE A 1 87 ? -1.919 -17.714 18.978 1.00 44.94 87 ILE A CA 1
ATOM 706 C C . ILE A 1 87 ? -2.080 -19.228 18.964 1.00 44.94 87 ILE A C 1
ATOM 708 O O . ILE A 1 87 ? -2.975 -19.732 18.283 1.00 44.94 87 ILE A O 1
ATOM 712 N N . ASP A 1 88 ? -1.153 -19.916 19.622 1.00 41.09 88 ASP A N 1
ATOM 713 C CA . ASP A 1 88 ? -1.334 -21.317 20.001 1.00 41.09 88 ASP A CA 1
ATOM 714 C C . ASP A 1 88 ? -2.580 -21.476 20.890 1.00 41.09 88 ASP A C 1
ATOM 716 O O . ASP A 1 88 ? -2.827 -20.582 21.740 1.00 41.09 88 ASP A O 1
#

Foldseek 3Di:
DPCLPPPVVQVQLVVLLVVQLCVVCVVVVNNVLVVQWDDWDQDPLAIETEGQDDDDPVSLVSSQVSQCDPSHNVDSHYHYHYPPDDPD